Protein AF-D8U7Z7-F1 (afdb_monomer)

Sequence (171 aa):
VLGLSKDASHEEIKKAYRQRALQLHPDKNPGNEDAKAKFQLLQKVYGILGDEEKRKVYDETGSTDDDDLAGAGFDGLVDYFRAMFAIKTEDIDDFTARYQGSADERSDLLRYYNQFRGRMEVVFDHLMCSDPVLDSHRLRDILEGAIEAGEIQRFKPYTAWAKSVASRPRP

Solvent-accessible surface area (backbone atoms only — not comparable to full-atom values): 10030 Å² total; per-residue (Å²): 138,74,87,70,61,94,84,54,51,68,68,55,49,55,49,41,47,52,49,51,48,64,74,27,28,57,89,82,40,74,89,41,66,67,40,47,53,52,37,54,52,50,51,56,52,42,68,35,59,71,31,74,70,48,29,51,49,28,75,74,67,71,57,81,90,56,71,78,68,68,73,42,52,74,67,50,52,49,48,48,48,47,70,76,61,60,70,44,75,65,52,53,50,52,49,40,61,60,39,58,94,26,74,65,45,53,50,50,49,54,50,39,35,60,75,50,54,26,40,56,75,64,32,49,78,70,43,71,89,57,43,83,80,72,39,44,63,62,56,45,54,52,50,52,52,35,38,75,72,63,78,45,83,88,33,74,57,29,56,57,50,55,52,59,51,69,74,47,81,84,123

InterPro domains:
  IPR001623 DnaJ domain [PF00226] (1-59)
  IPR001623 DnaJ domain [PR00625] (17-32)
  IPR001623 DnaJ domain [PR00625] (34-54)
  IPR001623 DnaJ domain [PR00625] (54-7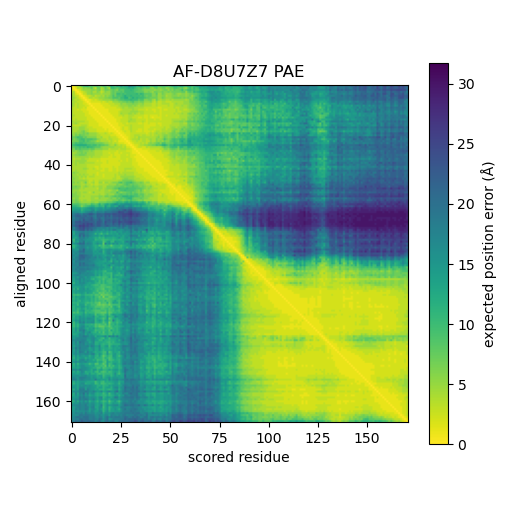3)
  IPR001623 DnaJ domain [PS50076] (1-62)
  IPR001623 DnaJ domain [SM00271] (1-54)
  IPR001623 DnaJ domain [cd06257] (1-51)
  IPR036869 Chaperone J-domain superfamily [G3DSA:1.10.287.110] (1-71)
  IPR036869 Chaperone J-domain superfamily [SSF46565] (1-86)
  IPR042977 Chaperone protein AtJ6-like [PTHR44916] (1-170)
  IPR056453 DNAJC9, HTH domain [PF23302] (99-166)

Secondary structure (DSSP, 8-state):
-----TT--HHHHHHHHHHHHHHT-TTTSTT-HHHHHHHHHHHHHHHHHTSHHHHHHHHHH-----GGGTSS-HHHHHHHHHHHH---HHHHHHHHHHHTTSHHHHHHHHHHHHHTTT-HHHHHHHSTT--TTTTHHHHHHHHHHHHHTTSSPPPHHHHHHHHHHHTSPP-

Mean predicted aligned error: 11.85 Å

Radius of gyration: 18.29 Å; Cα contacts (8 Å, |Δi|>4): 128; chains: 1; bounding box: 46×33×45 Å

Foldseek 3Di:
DLPDDLPDDLVSLVVSLVQLCVVLPCVVVPPDVVSLVSNLVSLLVCVQSNDPVSSVCCSVPVDSPDCVSVPQPSVNSVVCCCVVPVDDVVNVVVVLVDLVPDPNLLVLLQVLCVVVQQQVVVSQVRRGSDDCQQCLVVSLVSVVVCVVVVVDPDGPNNVVSSVVSVPDDHD

Nearest PDB structures (foldseek):
  2dn9-assembly1_A  TM=9.145E-01  e=7.939E-03  Homo sapiens
  3apq-assembly1_A  TM=7.880E-01  e=4.234E-03  Mus musculus
  3apq-assembly2_B  TM=7.904E-01  e=5.659E-03  Mus musculus
  5nro-assembly1_B  TM=8.979E-01  e=8.745E-03  Escherichia coli
  2ctw-assembly1_A  TM=7.014E-01  e=5.138E-03  Mus musculus

pLDDT: mean 77.04, std 14.55, range [41.97, 96.69]

Structure (mmCIF, N/CA/C/O backbone):
data_AF-D8U7Z7-F1
#
_entry.id   AF-D8U7Z7-F1
#
loop_
_atom_site.group_PDB
_atom_site.id
_atom_site.type_symbol
_atom_site.label_atom_id
_atom_site.label_alt_id
_atom_site.label_comp_id
_atom_site.label_asym_id
_atom_site.label_entity_id
_atom_site.label_seq_id
_atom_site.pdbx_PDB_ins_code
_atom_site.Cartn_x
_atom_site.Cartn_y
_atom_site.Cartn_z
_atom_site.occupancy
_atom_site.B_iso_or_equiv
_atom_site.auth_seq_id
_atom_site.auth_comp_id
_atom_site.auth_asym_id
_atom_site.auth_atom_id
_atom_site.pdbx_PDB_model_num
ATOM 1 N N . VAL A 1 1 ? 15.481 0.615 -2.186 1.00 60.66 1 VAL A N 1
ATOM 2 C CA . VAL A 1 1 ? 14.699 1.229 -3.289 1.00 60.66 1 VAL A CA 1
ATOM 3 C C . VAL A 1 1 ? 13.280 0.667 -3.370 1.00 60.66 1 VAL A C 1
ATOM 5 O O . VAL A 1 1 ? 12.356 1.457 -3.274 1.00 60.66 1 VAL A O 1
ATOM 8 N N . LEU A 1 2 ? 13.077 -0.656 -3.451 1.00 66.44 2 LEU A N 1
ATOM 9 C CA . LEU A 1 2 ? 11.727 -1.256 -3.514 1.00 66.44 2 LEU A CA 1
ATOM 10 C C . LEU A 1 2 ? 11.073 -1.574 -2.152 1.00 66.44 2 LEU A C 1
ATOM 12 O O . LEU A 1 2 ? 9.885 -1.859 -2.104 1.00 66.44 2 LEU A O 1
ATOM 16 N N . GLY A 1 3 ? 11.819 -1.519 -1.040 1.00 66.00 3 GLY A N 1
ATOM 17 C CA . GLY A 1 3 ? 11.280 -1.808 0.302 1.00 66.00 3 GLY A CA 1
ATOM 18 C C . GLY A 1 3 ? 10.940 -3.285 0.549 1.00 66.00 3 GLY A C 1
ATOM 19 O O . GLY A 1 3 ? 10.191 -3.594 1.471 1.00 66.00 3 GLY A O 1
ATOM 20 N N . LEU A 1 4 ? 11.476 -4.185 -0.278 1.00 74.38 4 LEU A N 1
ATOM 21 C CA . LEU A 1 4 ? 11.247 -5.626 -0.221 1.00 74.38 4 LEU A CA 1
ATOM 22 C C . LEU A 1 4 ? 12.373 -6.364 0.515 1.00 74.38 4 LEU A C 1
ATOM 24 O O . LEU A 1 4 ? 13.494 -5.860 0.610 1.00 74.38 4 LEU A O 1
ATOM 28 N N . SER A 1 5 ? 12.067 -7.567 1.014 1.00 73.38 5 SER A N 1
ATOM 29 C CA . SER A 1 5 ? 13.089 -8.501 1.506 1.00 73.38 5 SER A CA 1
ATOM 30 C C . SER A 1 5 ? 13.963 -8.989 0.347 1.00 73.38 5 SER A C 1
ATOM 32 O O . SER A 1 5 ? 13.489 -9.076 -0.784 1.00 73.38 5 SER A O 1
ATOM 34 N N . LYS A 1 6 ? 15.209 -9.378 0.635 1.00 69.81 6 LYS A N 1
ATOM 35 C CA . LYS A 1 6 ? 16.098 -10.046 -0.335 1.00 69.81 6 LYS A CA 1
ATOM 36 C C . LYS A 1 6 ? 15.474 -11.327 -0.911 1.00 69.81 6 LYS A C 1
ATOM 38 O O . LYS A 1 6 ? 15.675 -11.648 -2.074 1.00 69.81 6 LYS A O 1
ATOM 43 N N . ASP A 1 7 ? 14.638 -11.992 -0.112 1.00 74.38 7 ASP A N 1
ATOM 44 C CA . ASP A 1 7 ? 13.944 -13.232 -0.470 1.00 74.38 7 ASP A CA 1
ATOM 45 C C . ASP A 1 7 ? 12.591 -12.976 -1.164 1.00 74.38 7 ASP A C 1
ATOM 47 O O . ASP A 1 7 ? 11.796 -13.899 -1.325 1.00 74.38 7 ASP A O 1
ATOM 51 N N . ALA A 1 8 ? 12.278 -11.725 -1.534 1.00 75.19 8 ALA A N 1
ATOM 52 C CA . ALA A 1 8 ? 10.999 -11.394 -2.159 1.00 75.19 8 ALA A CA 1
ATOM 53 C C . ALA A 1 8 ? 10.819 -12.143 -3.481 1.00 75.19 8 ALA A C 1
ATOM 55 O O . ALA A 1 8 ? 11.741 -12.237 -4.295 1.00 75.19 8 ALA A O 1
ATOM 56 N N . SER A 1 9 ? 9.620 -12.660 -3.715 1.00 78.12 9 SER A N 1
ATOM 57 C CA . SER A 1 9 ? 9.301 -13.354 -4.962 1.00 78.12 9 SER A CA 1
ATOM 58 C C . SER A 1 9 ? 9.339 -12.403 -6.165 1.00 78.12 9 SER A C 1
ATOM 60 O O . SER A 1 9 ? 9.223 -11.183 -6.031 1.00 78.12 9 SER A O 1
ATOM 62 N N . HIS A 1 10 ? 9.488 -12.958 -7.368 1.00 74.31 10 HIS A N 1
ATOM 63 C CA . HIS A 1 10 ? 9.454 -12.171 -8.602 1.00 74.31 10 HIS A CA 1
ATOM 64 C C . HIS A 1 10 ? 8.134 -11.390 -8.753 1.00 74.31 10 HIS A C 1
ATOM 66 O O . HIS A 1 10 ? 8.134 -10.216 -9.121 1.00 74.31 10 HIS A O 1
ATOM 72 N N . GLU A 1 11 ? 7.014 -12.005 -8.366 1.00 71.88 11 GLU A N 1
ATOM 73 C CA . GLU A 1 11 ? 5.701 -11.353 -8.340 1.00 71.88 11 GLU A CA 1
ATOM 74 C C . GLU A 1 11 ? 5.649 -10.186 -7.341 1.00 71.88 11 GLU A C 1
ATOM 76 O O . GLU A 1 11 ? 5.119 -9.124 -7.665 1.00 71.88 11 GLU A O 1
ATOM 81 N N . GLU A 1 12 ? 6.265 -10.313 -6.160 1.00 73.75 12 GLU A N 1
ATOM 82 C CA . GLU A 1 12 ? 6.370 -9.203 -5.205 1.00 73.75 12 GLU A CA 1
ATOM 83 C C . GLU A 1 12 ? 7.228 -8.050 -5.735 1.00 73.75 12 GLU A C 1
ATOM 85 O O . GLU A 1 12 ? 6.868 -6.889 -5.537 1.00 73.75 12 GLU A O 1
ATOM 90 N N . ILE A 1 13 ? 8.326 -8.342 -6.440 1.00 78.25 13 ILE A N 1
ATOM 91 C CA . ILE A 1 13 ? 9.185 -7.328 -7.076 1.00 78.25 13 ILE A CA 1
ATOM 92 C C . ILE A 1 13 ? 8.425 -6.595 -8.171 1.00 78.25 13 ILE A C 1
ATOM 94 O O . ILE A 1 13 ? 8.432 -5.365 -8.210 1.00 78.25 13 ILE A O 1
ATOM 98 N N . LYS A 1 14 ? 7.716 -7.333 -9.022 1.00 76.56 14 LYS A N 1
ATOM 99 C CA . LYS A 1 14 ? 6.878 -6.776 -10.082 1.00 76.56 14 LYS A CA 1
ATOM 100 C C . LYS A 1 14 ? 5.743 -5.929 -9.519 1.00 76.56 14 LYS A C 1
ATOM 102 O O . LYS A 1 14 ? 5.489 -4.833 -10.021 1.00 76.56 14 LYS A O 1
ATOM 107 N N . LYS A 1 15 ? 5.104 -6.385 -8.441 1.00 75.12 15 LYS A N 1
ATOM 108 C CA . LYS A 1 15 ? 4.070 -5.634 -7.723 1.00 75.12 15 LYS A CA 1
ATOM 109 C C . LYS A 1 15 ? 4.640 -4.351 -7.117 1.00 75.12 15 LYS A C 1
ATOM 111 O O . LYS A 1 15 ? 4.122 -3.278 -7.408 1.00 75.12 15 LYS A O 1
ATOM 116 N N . ALA A 1 16 ? 5.738 -4.424 -6.365 1.00 77.94 16 ALA A N 1
ATOM 117 C CA . ALA A 1 16 ? 6.380 -3.254 -5.759 1.00 77.94 16 ALA A CA 1
ATOM 118 C C . ALA A 1 16 ? 6.935 -2.271 -6.801 1.00 77.94 16 ALA A C 1
ATOM 120 O O . ALA A 1 16 ? 6.879 -1.057 -6.610 1.00 77.94 16 ALA A O 1
ATOM 121 N N . TYR A 1 17 ? 7.441 -2.768 -7.929 1.00 79.50 17 TYR A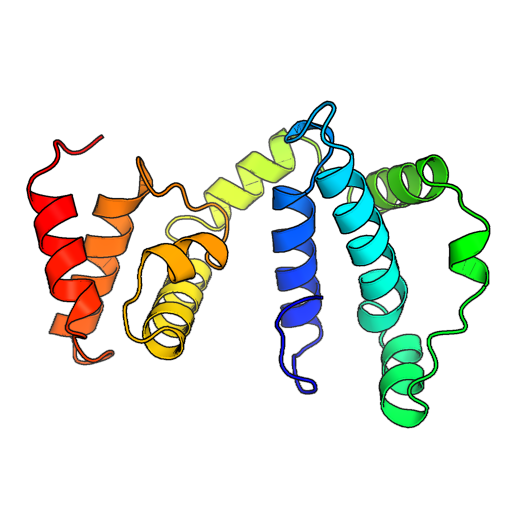 N 1
ATOM 122 C CA . TYR A 1 17 ? 7.850 -1.919 -9.039 1.00 79.50 17 TYR A CA 1
ATOM 123 C C . TYR A 1 17 ? 6.659 -1.160 -9.619 1.00 79.50 17 TYR A C 1
ATOM 125 O O . TYR A 1 17 ? 6.713 0.063 -9.715 1.00 79.50 17 TYR A O 1
ATOM 133 N N . ARG A 1 18 ? 5.554 -1.856 -9.920 1.00 74.25 18 ARG A N 1
ATOM 134 C CA . ARG A 1 18 ? 4.314 -1.226 -10.403 1.00 74.25 18 ARG A CA 1
ATOM 135 C C . ARG A 1 18 ? 3.790 -0.183 -9.416 1.00 74.25 18 ARG A C 1
ATOM 137 O O . ARG A 1 18 ? 3.461 0.921 -9.833 1.00 74.25 18 ARG A O 1
ATOM 144 N N . GLN A 1 19 ? 3.793 -0.490 -8.115 1.00 73.06 19 GLN A N 1
ATOM 145 C CA . GLN A 1 19 ? 3.428 0.452 -7.047 1.00 73.06 19 GLN A CA 1
ATOM 146 C C . GLN A 1 19 ? 4.194 1.765 -7.155 1.00 73.06 19 GLN A C 1
ATOM 148 O O . GLN A 1 19 ? 3.610 2.846 -7.229 1.00 73.06 19 GLN A O 1
ATOM 153 N N . ARG A 1 20 ? 5.523 1.665 -7.174 1.00 77.44 20 ARG A N 1
ATOM 154 C CA . ARG A 1 20 ? 6.397 2.834 -7.170 1.00 77.44 20 ARG A CA 1
ATOM 155 C C . ARG A 1 20 ? 6.374 3.557 -8.512 1.00 77.44 20 ARG A C 1
ATOM 157 O O . ARG A 1 20 ? 6.455 4.780 -8.524 1.00 77.44 20 ARG A O 1
ATOM 164 N N . ALA A 1 21 ? 6.208 2.835 -9.618 1.00 76.50 21 ALA A N 1
ATOM 165 C CA . ALA A 1 21 ? 6.132 3.412 -10.955 1.00 76.50 21 ALA A CA 1
ATOM 166 C C . ALA A 1 21 ? 4.882 4.284 -11.104 1.00 76.50 21 ALA A C 1
ATOM 168 O O . ALA A 1 21 ? 4.976 5.389 -11.624 1.00 76.50 21 ALA A O 1
ATOM 169 N N . LEU A 1 22 ? 3.739 3.831 -10.577 1.00 71.62 22 LEU A N 1
ATOM 170 C CA . LEU A 1 22 ? 2.496 4.605 -10.560 1.00 71.62 22 LEU A CA 1
ATOM 171 C C . LEU A 1 22 ? 2.594 5.854 -9.675 1.00 71.62 22 LEU A C 1
ATOM 173 O O . LEU A 1 22 ? 2.118 6.918 -10.064 1.00 71.62 22 LEU A O 1
ATOM 177 N N . GLN A 1 23 ? 3.224 5.740 -8.501 1.00 72.56 23 GLN A N 1
ATOM 178 C CA . GLN A 1 23 ? 3.425 6.873 -7.589 1.00 72.56 23 GLN A CA 1
ATOM 179 C C . GLN A 1 23 ? 4.364 7.937 -8.173 1.00 72.56 23 GLN A C 1
ATOM 181 O O . GLN A 1 23 ? 4.146 9.127 -7.970 1.00 72.56 23 GLN A O 1
ATOM 186 N N . LEU A 1 24 ? 5.405 7.513 -8.896 1.00 75.56 24 LEU A N 1
ATOM 187 C CA . LEU A 1 24 ? 6.459 8.382 -9.429 1.00 75.56 24 LEU A CA 1
ATOM 188 C C . LEU A 1 24 ? 6.246 8.765 -10.903 1.00 75.56 24 LEU A C 1
ATOM 190 O O . LEU A 1 24 ? 7.116 9.403 -11.494 1.00 75.56 24 LEU A O 1
ATOM 194 N N . HIS A 1 25 ? 5.115 8.383 -11.505 1.00 75.38 25 HIS A N 1
ATOM 195 C CA . HIS A 1 25 ? 4.872 8.580 -12.932 1.00 75.38 25 HIS A CA 1
ATOM 196 C C . HIS A 1 25 ? 4.903 10.076 -13.303 1.00 75.38 25 HIS A C 1
ATOM 198 O O . HIS A 1 25 ? 4.286 10.879 -12.589 1.00 75.38 25 HIS A O 1
ATOM 204 N N . PRO A 1 26 ? 5.555 10.468 -14.418 1.00 69.69 26 PRO A N 1
ATOM 205 C CA . PRO A 1 26 ? 5.643 11.866 -14.845 1.00 69.69 26 PRO A CA 1
ATOM 206 C C . PRO A 1 26 ? 4.271 12.507 -15.091 1.00 69.69 26 PRO A C 1
ATOM 208 O O . PRO A 1 26 ? 4.087 13.666 -14.736 1.00 69.69 26 PRO A O 1
ATOM 211 N N . ASP A 1 27 ? 3.285 11.757 -15.595 1.00 69.88 27 ASP A N 1
ATOM 212 C CA . ASP A 1 27 ? 1.926 12.291 -15.812 1.00 69.88 27 ASP A CA 1
ATOM 213 C C . ASP A 1 27 ? 1.208 12.648 -14.501 1.00 69.88 27 ASP A C 1
ATOM 215 O O . ASP A 1 27 ? 0.425 13.593 -14.469 1.00 69.88 27 ASP A O 1
ATOM 219 N N . LYS A 1 28 ? 1.478 11.921 -13.404 1.00 65.94 28 LYS A N 1
ATOM 220 C CA . LYS A 1 28 ? 0.932 12.247 -12.074 1.00 65.94 28 LYS A CA 1
ATOM 221 C C . LYS A 1 28 ? 1.769 13.294 -11.336 1.00 65.94 28 LYS A C 1
ATOM 223 O O . LYS A 1 28 ? 1.269 13.923 -10.409 1.00 65.94 28 LYS A O 1
ATOM 228 N N . ASN A 1 29 ? 3.021 13.493 -11.750 1.00 70.31 29 ASN A N 1
ATOM 229 C CA . ASN A 1 29 ? 3.976 14.402 -11.119 1.00 70.31 29 ASN A CA 1
ATOM 230 C C . ASN A 1 29 ? 4.614 15.367 -12.139 1.00 70.31 29 ASN A C 1
ATOM 232 O O . ASN A 1 29 ? 5.847 15.414 -12.252 1.00 70.31 29 ASN A O 1
ATOM 236 N N . PRO A 1 30 ? 3.815 16.139 -12.898 1.00 73.31 30 PRO A N 1
ATOM 237 C CA . PRO A 1 30 ? 4.356 17.025 -13.918 1.00 73.31 30 PRO A CA 1
ATOM 238 C C . PRO A 1 30 ? 5.268 18.081 -13.278 1.00 73.31 30 PRO A C 1
ATOM 240 O O . PRO A 1 30 ? 4.877 18.776 -12.342 1.00 73.31 30 PRO A O 1
ATOM 243 N N . GLY A 1 31 ? 6.503 18.195 -13.776 1.00 73.56 31 GLY A N 1
ATOM 244 C CA . GLY A 1 31 ? 7.488 19.177 -13.303 1.00 73.56 31 GLY A CA 1
ATOM 245 C C . GLY A 1 31 ? 8.191 18.838 -11.981 1.00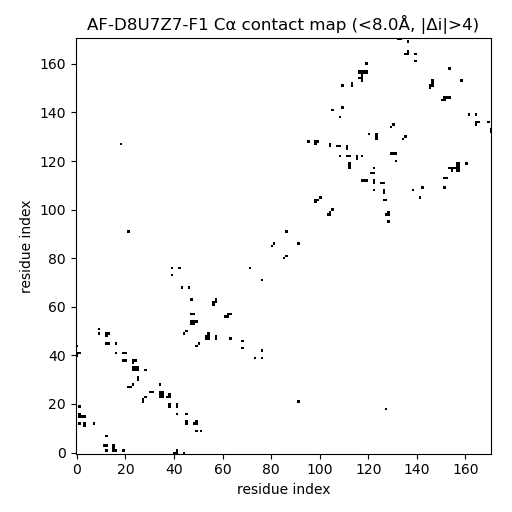 73.56 31 GLY A C 1
ATOM 246 O O . GLY A 1 31 ? 8.935 19.671 -11.468 1.00 73.56 31 GLY A O 1
ATOM 247 N N . ASN A 1 32 ? 7.992 17.640 -11.420 1.00 77.56 32 ASN A N 1
ATOM 248 C CA . ASN A 1 32 ? 8.690 17.208 -10.208 1.00 77.56 32 ASN A CA 1
ATOM 249 C C . ASN A 1 32 ? 9.997 16.466 -10.549 1.00 77.56 32 ASN A C 1
ATOM 251 O O . ASN A 1 32 ? 10.003 15.263 -10.823 1.00 77.56 32 ASN A O 1
ATOM 255 N N . GLU A 1 33 ? 11.121 17.182 -10.493 1.00 78.56 33 GLU A N 1
ATOM 256 C CA . GLU A 1 33 ? 12.451 16.628 -10.792 1.00 78.56 33 GLU A CA 1
ATOM 257 C C . GLU A 1 33 ? 12.892 15.528 -9.803 1.00 78.56 33 GLU A C 1
ATOM 259 O O . GLU A 1 33 ? 13.615 14.608 -10.186 1.00 78.56 33 GLU A O 1
ATOM 264 N N . ASP A 1 34 ? 12.417 15.555 -8.553 1.00 75.75 34 ASP A N 1
ATOM 265 C CA . ASP A 1 34 ? 12.706 14.507 -7.563 1.00 75.75 34 ASP A CA 1
ATOM 266 C C . ASP A 1 34 ? 11.937 13.211 -7.875 1.00 75.75 34 ASP A C 1
ATOM 268 O O . ASP A 1 34 ? 12.507 12.117 -7.829 1.00 75.75 34 ASP A O 1
ATOM 272 N N . ALA A 1 35 ? 10.667 13.319 -8.285 1.00 72.06 35 ALA A N 1
ATOM 273 C CA . ALA A 1 35 ? 9.889 12.170 -8.753 1.00 72.06 35 ALA A CA 1
ATOM 274 C C . ALA A 1 35 ? 10.522 11.544 -10.003 1.00 72.06 35 ALA A C 1
ATOM 276 O O . ALA A 1 35 ? 10.654 10.324 -10.083 1.00 72.06 35 ALA A O 1
ATOM 277 N N . LYS A 1 36 ? 11.004 12.379 -10.929 1.00 73.62 36 LYS A N 1
ATOM 278 C CA . LYS A 1 36 ? 11.731 11.957 -12.131 1.00 73.62 36 LYS A CA 1
ATOM 279 C C . LYS A 1 36 ? 13.024 11.205 -11.801 1.00 73.62 36 LYS A C 1
ATOM 281 O O . LYS A 1 36 ? 13.243 10.117 -12.332 1.00 73.62 36 LYS A O 1
ATOM 286 N N . ALA A 1 37 ? 13.853 11.732 -10.898 1.00 75.81 37 ALA A N 1
ATOM 287 C CA . ALA A 1 37 ? 15.083 11.067 -10.463 1.00 75.81 37 ALA A CA 1
ATOM 288 C C . ALA A 1 37 ? 14.796 9.723 -9.767 1.00 75.81 37 ALA A C 1
ATOM 290 O O . ALA A 1 37 ? 15.460 8.716 -10.025 1.00 75.81 37 ALA A O 1
ATOM 291 N N . LYS A 1 38 ? 13.759 9.672 -8.924 1.00 77.62 38 LYS A N 1
ATOM 292 C CA . LYS A 1 38 ? 13.314 8.432 -8.273 1.00 77.62 38 LYS A CA 1
ATOM 293 C C . LYS A 1 38 ? 12.736 7.428 -9.270 1.00 77.62 38 LYS A C 1
ATOM 295 O O . LYS A 1 38 ? 12.979 6.235 -9.112 1.00 77.62 38 LYS A O 1
ATOM 300 N N . PHE A 1 39 ? 12.016 7.884 -10.295 1.00 77.00 39 PHE A N 1
ATOM 301 C CA . PHE A 1 39 ? 11.488 7.031 -11.361 1.00 77.00 39 PHE A CA 1
ATOM 302 C C . PHE A 1 39 ? 12.623 6.410 -12.183 1.00 77.00 39 PHE A C 1
ATOM 304 O O . PHE A 1 39 ? 12.632 5.201 -12.397 1.00 77.00 39 PHE A O 1
ATOM 311 N N . GLN A 1 40 ? 13.645 7.193 -12.537 1.00 74.69 40 GLN A N 1
ATOM 312 C CA . GLN A 1 40 ? 14.857 6.687 -13.195 1.00 74.69 40 GLN A CA 1
ATOM 313 C C . GLN A 1 40 ? 15.565 5.619 -12.357 1.00 74.69 40 GLN A C 1
ATOM 315 O O . GLN A 1 40 ? 15.928 4.556 -12.861 1.00 74.69 40 GLN A O 1
ATOM 320 N N . LEU A 1 41 ? 15.746 5.880 -11.059 1.00 76.56 41 LEU A N 1
ATOM 321 C CA . LEU A 1 41 ? 16.356 4.917 -10.144 1.00 76.56 41 LEU A CA 1
ATOM 322 C C . LEU A 1 41 ? 15.519 3.635 -10.041 1.00 76.56 41 LEU A C 1
ATOM 324 O O . LEU A 1 41 ? 16.061 2.532 -10.048 1.00 76.56 41 LEU A O 1
ATOM 328 N N . LEU A 1 42 ? 14.196 3.775 -9.970 1.00 79.50 42 LEU A N 1
ATOM 329 C CA . LEU A 1 42 ? 13.262 2.659 -9.930 1.00 79.50 42 LEU A CA 1
ATOM 330 C C . LEU A 1 42 ? 13.357 1.793 -11.196 1.00 79.50 42 LEU A C 1
ATOM 332 O O . LEU A 1 42 ? 13.367 0.567 -11.092 1.00 79.50 42 LEU A O 1
ATOM 336 N N . GLN A 1 43 ? 13.459 2.414 -12.373 1.00 74.19 43 GLN A N 1
ATOM 337 C CA . GLN A 1 43 ? 13.632 1.711 -13.645 1.00 74.19 43 GLN A CA 1
ATOM 338 C C . GLN A 1 43 ? 14.942 0.921 -13.680 1.00 74.19 43 GLN A C 1
ATOM 340 O O . GLN A 1 43 ? 14.922 -0.253 -14.042 1.00 74.19 43 GLN A O 1
ATOM 345 N N . LYS A 1 44 ? 16.053 1.512 -13.221 1.00 74.56 44 LYS A N 1
ATOM 346 C CA . LYS A 1 44 ? 17.340 0.804 -13.113 1.00 74.56 44 LYS A CA 1
ATOM 347 C C . LYS A 1 44 ? 17.263 -0.411 -12.199 1.00 74.56 44 LYS A C 1
ATOM 349 O O . LYS A 1 44 ? 17.716 -1.490 -12.560 1.00 74.56 44 LYS A O 1
ATOM 354 N N . VAL A 1 45 ? 16.632 -0.255 -11.038 1.00 78.88 45 VAL A N 1
ATOM 355 C CA . VAL A 1 45 ? 16.473 -1.353 -10.078 1.00 78.88 45 VAL A CA 1
ATOM 356 C C . VAL A 1 45 ? 15.624 -2.487 -10.650 1.00 78.88 45 VAL A C 1
ATOM 358 O O . VAL A 1 45 ? 15.959 -3.648 -10.444 1.00 78.88 45 VAL A O 1
ATOM 361 N N . TYR A 1 46 ? 14.559 -2.184 -11.391 1.00 76.44 46 TYR A N 1
ATOM 362 C CA . TYR A 1 46 ? 13.747 -3.224 -12.026 1.00 76.44 46 TYR A CA 1
ATOM 363 C C . TYR A 1 46 ? 14.413 -3.856 -13.248 1.00 76.44 46 TYR A C 1
ATOM 365 O O . TYR A 1 46 ? 14.209 -5.038 -13.484 1.00 76.44 46 TYR A O 1
ATOM 373 N N . GLY A 1 47 ? 15.255 -3.124 -13.981 1.00 72.62 47 GLY A N 1
ATOM 374 C CA . GLY A 1 47 ? 16.070 -3.704 -15.054 1.00 72.62 47 GLY A CA 1
ATOM 375 C C . GLY A 1 47 ? 17.000 -4.821 -14.567 1.00 72.62 47 GLY A C 1
ATOM 376 O O . GLY A 1 47 ? 17.291 -5.737 -15.326 1.00 72.62 47 GLY A O 1
ATOM 377 N N . ILE A 1 48 ? 17.411 -4.771 -13.296 1.00 74.75 48 ILE A N 1
ATOM 378 C CA . ILE A 1 48 ? 18.254 -5.791 -12.658 1.00 74.75 48 ILE A CA 1
ATOM 379 C C . ILE A 1 48 ? 17.397 -6.845 -11.942 1.00 74.75 48 ILE A C 1
ATOM 381 O O . ILE A 1 48 ? 17.584 -8.037 -12.139 1.00 74.75 48 ILE A O 1
ATOM 385 N N . LEU A 1 49 ? 16.445 -6.423 -11.104 1.00 76.81 49 LEU A N 1
ATOM 386 C CA . LEU A 1 49 ? 15.674 -7.333 -10.242 1.00 76.81 49 LEU A CA 1
ATOM 387 C C . LEU A 1 49 ? 14.464 -7.982 -10.930 1.00 76.81 49 LEU A C 1
ATOM 389 O O . LEU A 1 49 ? 13.918 -8.962 -10.423 1.00 76.81 49 LEU A O 1
ATOM 393 N N . GLY A 1 50 ? 14.001 -7.395 -12.032 1.00 70.06 50 GLY A N 1
ATOM 394 C CA . GLY A 1 50 ? 12.866 -7.859 -12.826 1.00 70.06 50 GLY A CA 1
ATOM 395 C C . GLY A 1 50 ? 13.241 -8.883 -13.896 1.00 70.06 50 GLY A C 1
ATOM 396 O O . GLY A 1 50 ? 12.346 -9.372 -14.575 1.00 70.06 50 GLY A O 1
ATOM 397 N N . ASP A 1 51 ? 14.521 -9.220 -14.040 1.00 73.62 51 ASP A N 1
ATOM 398 C CA . ASP A 1 51 ? 15.014 -10.322 -14.866 1.00 73.62 51 ASP A CA 1
ATOM 399 C C . ASP A 1 51 ? 15.630 -11.374 -13.934 1.00 73.62 51 ASP A C 1
ATOM 401 O O . ASP A 1 51 ? 16.414 -11.045 -13.044 1.00 73.62 51 ASP A O 1
ATOM 405 N N . GLU A 1 52 ? 15.217 -12.634 -14.070 1.00 71.38 52 GLU A N 1
ATOM 406 C CA . GLU A 1 52 ? 15.628 -13.705 -13.157 1.00 71.38 52 GLU A CA 1
ATOM 407 C C . GLU A 1 52 ? 17.122 -14.039 -13.283 1.00 71.38 52 GLU A C 1
ATOM 409 O O . GLU A 1 52 ? 17.776 -14.296 -12.269 1.00 71.38 52 GLU A O 1
ATOM 414 N N . GLU A 1 53 ? 17.689 -13.961 -14.491 1.00 68.88 53 GLU A N 1
ATOM 415 C CA . GLU A 1 53 ? 19.120 -14.178 -14.706 1.00 68.88 53 GLU A CA 1
ATOM 416 C C . GLU A 1 53 ? 19.932 -13.015 -14.133 1.00 68.88 53 GLU A C 1
ATOM 418 O O . GLU A 1 53 ? 20.892 -13.236 -13.389 1.00 68.88 53 GLU A O 1
ATOM 423 N N . LYS A 1 54 ? 19.510 -11.769 -14.387 1.00 71.06 54 LYS A N 1
ATOM 424 C CA . LYS A 1 54 ? 20.202 -10.579 -13.857 1.00 71.06 54 LYS A CA 1
ATOM 425 C C . LYS A 1 54 ? 20.086 -10.464 -12.342 1.00 71.06 54 LYS A C 1
ATOM 427 O O . LYS A 1 54 ? 21.055 -10.102 -11.675 1.00 71.06 54 LYS A O 1
ATOM 432 N N . ARG A 1 55 ? 18.935 -10.831 -11.775 1.00 76.12 55 ARG A N 1
ATOM 433 C CA . ARG A 1 55 ? 18.742 -10.883 -10.326 1.00 76.12 55 ARG A CA 1
ATOM 434 C C . ARG A 1 55 ? 19.664 -11.910 -9.690 1.00 76.12 55 ARG A C 1
ATOM 436 O O . ARG A 1 55 ? 20.270 -11.607 -8.671 1.00 76.12 55 ARG A O 1
ATOM 443 N N . LYS A 1 56 ? 19.796 -13.096 -10.285 1.00 71.38 56 LYS A N 1
ATOM 444 C CA . LYS A 1 56 ? 20.691 -14.132 -9.766 1.00 71.38 56 LYS A CA 1
ATOM 445 C C . LYS A 1 56 ? 22.143 -13.651 -9.741 1.00 71.38 56 LYS A C 1
ATOM 447 O O . LYS A 1 56 ? 22.822 -13.818 -8.734 1.00 71.38 56 LYS A O 1
ATOM 452 N N . VAL A 1 57 ? 22.587 -12.978 -10.804 1.00 71.12 57 VAL A N 1
ATOM 453 C CA . VAL A 1 57 ? 23.918 -12.353 -10.854 1.00 71.12 57 VAL A CA 1
ATOM 454 C C . VAL A 1 57 ? 24.061 -11.269 -9.782 1.00 71.12 57 VAL A C 1
ATOM 456 O O . VAL A 1 57 ? 25.078 -11.236 -9.088 1.00 71.12 57 VAL A O 1
ATOM 459 N N . TYR A 1 58 ? 23.053 -10.416 -9.591 1.00 70.44 58 TYR A N 1
ATOM 460 C CA . TYR A 1 58 ? 23.048 -9.396 -8.538 1.00 70.44 58 TYR A CA 1
ATOM 461 C C . TYR A 1 58 ? 23.103 -10.005 -7.127 1.00 70.44 58 TYR A C 1
ATOM 463 O O . TYR A 1 58 ? 23.885 -9.549 -6.296 1.00 70.44 58 TYR A O 1
ATOM 471 N N . ASP A 1 59 ? 22.330 -11.058 -6.865 1.00 71.81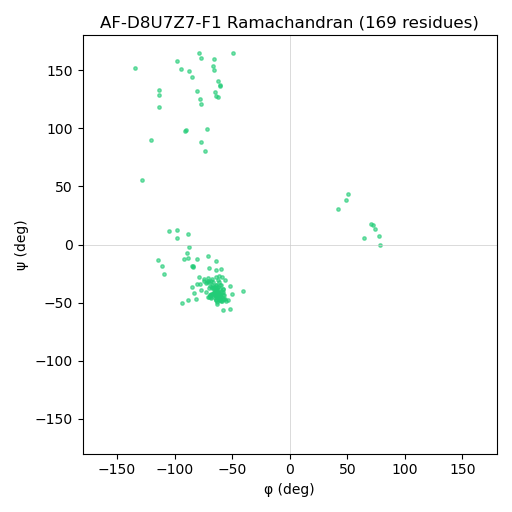 59 ASP A N 1
ATOM 472 C CA . ASP A 1 59 ? 22.276 -11.739 -5.568 1.00 71.81 59 ASP A CA 1
ATOM 473 C C . ASP A 1 59 ? 23.597 -12.477 -5.249 1.00 71.81 59 ASP A C 1
ATOM 475 O O . ASP A 1 59 ? 23.992 -12.558 -4.084 1.00 71.81 59 ASP A O 1
ATOM 479 N N . GLU A 1 60 ? 24.308 -12.978 -6.268 1.00 72.00 60 GLU A N 1
ATOM 480 C CA . GLU A 1 60 ? 25.592 -13.683 -6.122 1.00 72.00 60 GLU A CA 1
ATOM 481 C C . GLU A 1 60 ? 26.807 -12.742 -6.051 1.00 72.00 60 GLU A C 1
ATOM 483 O O . GLU A 1 60 ? 27.761 -13.015 -5.321 1.00 72.00 60 GLU A O 1
ATOM 488 N N . THR A 1 61 ? 26.798 -11.639 -6.804 1.00 66.81 61 THR A N 1
ATOM 489 C CA . THR A 1 61 ? 27.983 -10.777 -6.987 1.00 66.81 61 THR A CA 1
ATOM 490 C C . THR A 1 61 ? 27.859 -9.409 -6.324 1.00 66.81 61 THR A C 1
ATOM 492 O O . THR A 1 61 ? 28.866 -8.730 -6.124 1.00 66.81 61 THR A O 1
ATOM 495 N N . GLY A 1 62 ? 26.638 -8.972 -6.005 1.00 62.38 62 GLY A N 1
ATOM 496 C CA . GLY A 1 62 ? 26.342 -7.597 -5.603 1.00 62.38 62 GLY A CA 1
ATOM 497 C C . GLY A 1 62 ? 26.594 -6.556 -6.701 1.00 62.38 62 GLY A C 1
ATOM 498 O O . GLY A 1 62 ? 26.496 -5.360 -6.423 1.00 62.38 62 GLY A O 1
ATOM 499 N N . SER A 1 63 ? 26.940 -6.981 -7.923 1.00 57.97 63 SER A N 1
ATOM 500 C CA . SER A 1 63 ? 27.310 -6.081 -9.011 1.00 57.97 63 SER A CA 1
ATOM 501 C C . SER A 1 63 ? 26.076 -5.499 -9.694 1.00 57.97 63 SER A C 1
ATOM 503 O O . SER A 1 63 ? 25.144 -6.219 -10.048 1.00 57.97 63 SER A O 1
ATOM 505 N N . THR A 1 64 ? 26.080 -4.180 -9.882 1.00 57.44 64 THR A N 1
ATOM 506 C CA . THR A 1 64 ? 25.072 -3.436 -10.655 1.00 57.44 64 THR A CA 1
ATOM 507 C C . THR A 1 64 ? 25.601 -2.994 -12.018 1.00 57.44 64 THR A C 1
ATOM 509 O O . THR A 1 64 ? 24.979 -2.134 -12.641 1.00 57.44 64 THR 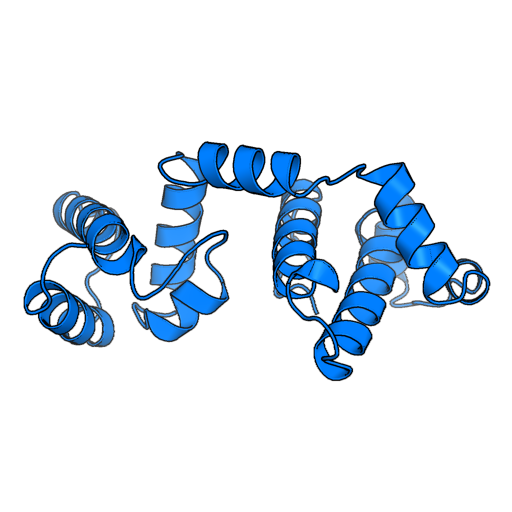A O 1
ATOM 512 N N . ASP A 1 65 ? 26.763 -3.506 -12.440 1.00 49.34 65 ASP A N 1
ATOM 513 C CA . ASP A 1 65 ? 27.404 -3.136 -13.704 1.00 49.34 65 ASP A CA 1
ATOM 514 C C . ASP A 1 65 ? 26.645 -3.753 -14.877 1.00 49.34 65 ASP A C 1
ATOM 516 O O . ASP A 1 65 ? 27.010 -4.792 -15.422 1.00 49.34 65 ASP A O 1
ATOM 520 N N . ASP A 1 66 ? 25.555 -3.093 -15.243 1.00 51.25 66 ASP A N 1
ATOM 521 C CA . ASP A 1 66 ? 24.884 -3.285 -16.514 1.00 51.25 66 ASP A CA 1
ATOM 522 C C . ASP A 1 66 ? 24.875 -1.937 -17.246 1.00 51.25 66 ASP A C 1
ATOM 524 O O . ASP A 1 66 ? 24.000 -1.082 -17.063 1.00 51.25 66 ASP A O 1
ATOM 528 N N . ASP A 1 67 ? 25.941 -1.728 -18.020 1.00 48.50 67 ASP A N 1
ATOM 529 C CA . ASP A 1 67 ? 26.179 -0.555 -18.868 1.00 48.50 67 ASP A CA 1
ATOM 530 C C . ASP A 1 67 ? 25.123 -0.457 -19.997 1.00 48.50 67 ASP A C 1
ATOM 532 O O . ASP A 1 67 ? 24.916 0.610 -20.579 1.00 48.50 67 ASP A O 1
ATOM 536 N N . ASP A 1 68 ? 24.348 -1.525 -20.247 1.00 46.09 68 ASP A N 1
ATOM 537 C CA . ASP A 1 68 ? 23.279 -1.536 -21.256 1.00 46.09 68 ASP A CA 1
ATOM 538 C C . ASP A 1 68 ? 22.071 -0.664 -20.867 1.00 46.09 68 ASP A C 1
ATOM 540 O O . ASP A 1 68 ? 21.317 -0.215 -21.733 1.00 46.09 68 ASP A O 1
ATOM 544 N N . LEU A 1 69 ? 21.899 -0.335 -19.580 1.00 43.00 69 LEU A N 1
ATOM 545 C CA . LEU A 1 69 ? 20.873 0.616 -19.129 1.00 43.00 69 LEU A CA 1
ATOM 546 C C . LEU A 1 69 ? 21.352 2.077 -19.111 1.00 43.00 69 LEU A C 1
ATOM 548 O O . LEU A 1 69 ? 20.543 2.980 -18.879 1.00 43.00 69 LEU A O 1
ATOM 552 N N . ALA A 1 70 ? 22.644 2.327 -19.339 1.00 42.78 70 ALA A N 1
ATOM 553 C CA . ALA A 1 70 ? 23.207 3.673 -19.436 1.00 42.78 70 ALA A CA 1
ATOM 554 C C . ALA A 1 70 ? 23.081 4.268 -20.853 1.00 42.78 70 ALA A C 1
ATOM 556 O O . ALA A 1 70 ? 23.136 5.490 -21.005 1.00 42.78 70 ALA A O 1
ATOM 557 N N . GLY A 1 71 ? 22.864 3.431 -21.878 1.00 41.97 71 GLY A N 1
ATOM 558 C CA . GLY A 1 71 ? 22.768 3.855 -23.282 1.00 41.97 71 GLY A CA 1
ATOM 559 C C . GLY A 1 71 ? 21.422 4.468 -23.687 1.00 41.97 71 GLY A C 1
ATOM 560 O O . GLY A 1 71 ? 21.368 5.329 -24.566 1.00 41.97 71 GLY A O 1
ATOM 561 N N . ALA A 1 72 ? 20.329 4.082 -23.028 1.00 45.50 72 ALA A N 1
ATOM 562 C CA . ALA A 1 72 ? 19.026 4.703 -23.223 1.00 45.50 72 ALA A CA 1
ATOM 563 C C . ALA A 1 72 ? 18.891 5.868 -22.235 1.00 45.50 72 ALA A C 1
ATOM 565 O O . ALA A 1 72 ? 18.576 5.673 -21.061 1.00 45.50 72 ALA A O 1
ATOM 566 N N . GLY A 1 73 ? 19.140 7.097 -22.700 1.00 50.06 73 GLY A N 1
ATOM 567 C CA . GLY A 1 73 ? 18.791 8.303 -21.943 1.00 50.06 73 GLY A CA 1
ATOM 568 C C . GLY A 1 73 ? 17.338 8.250 -21.444 1.00 50.06 73 GLY A C 1
ATOM 569 O O . GLY A 1 73 ? 16.552 7.433 -21.912 1.00 50.06 73 GLY A O 1
ATOM 570 N N . PHE A 1 74 ? 16.966 9.117 -20.497 1.00 45.25 74 PHE A N 1
ATOM 571 C CA . PHE A 1 74 ? 15.641 9.118 -19.850 1.00 45.25 74 PHE A CA 1
ATOM 572 C C . PHE A 1 74 ? 14.460 8.858 -20.808 1.00 45.25 74 PHE A C 1
ATOM 574 O O . PHE A 1 74 ? 13.582 8.072 -20.466 1.00 45.25 74 PHE A O 1
ATOM 581 N N . ASP A 1 75 ? 14.488 9.428 -22.016 1.00 50.16 75 ASP A N 1
ATOM 582 C CA . ASP A 1 75 ? 13.498 9.179 -23.074 1.00 50.16 75 ASP A CA 1
ATOM 583 C C . ASP A 1 75 ? 13.440 7.719 -23.546 1.00 50.16 75 ASP A C 1
ATOM 585 O O . ASP A 1 75 ? 12.358 7.153 -23.626 1.00 50.16 75 ASP A O 1
ATOM 589 N N . GLY A 1 76 ? 14.576 7.061 -23.781 1.00 55.19 76 GLY A N 1
ATOM 590 C CA . GLY A 1 76 ? 14.606 5.655 -24.196 1.00 55.19 76 GLY A CA 1
ATOM 591 C C . GLY A 1 76 ? 14.116 4.700 -23.105 1.00 55.19 76 GLY A C 1
ATOM 592 O O . GLY A 1 76 ? 13.511 3.673 -23.403 1.00 55.19 76 GLY A O 1
ATOM 593 N N . LEU A 1 77 ? 14.306 5.057 -21.832 1.00 51.88 77 LEU A N 1
ATOM 594 C CA . LEU A 1 77 ? 13.798 4.282 -20.698 1.00 51.88 77 LEU A CA 1
ATOM 595 C C . LEU A 1 77 ? 12.292 4.519 -20.475 1.00 51.88 77 LEU A C 1
ATOM 597 O O . LEU A 1 77 ? 11.563 3.598 -20.098 1.00 51.88 77 LEU A O 1
ATOM 601 N N . VAL A 1 78 ? 11.804 5.735 -20.746 1.00 51.66 78 VAL A N 1
ATOM 602 C CA . VAL A 1 78 ? 10.371 6.076 -20.793 1.00 51.66 78 VAL A CA 1
ATOM 603 C C . VAL A 1 78 ? 9.678 5.366 -21.958 1.00 51.66 78 VAL A C 1
ATOM 605 O O . VAL A 1 78 ? 8.606 4.795 -21.762 1.00 51.66 78 VAL A O 1
ATOM 608 N N . ASP A 1 79 ? 10.294 5.326 -23.137 1.00 54.47 79 ASP A N 1
ATOM 609 C CA . ASP A 1 79 ? 9.759 4.637 -24.312 1.00 54.47 79 ASP A CA 1
ATOM 610 C C . ASP A 1 79 ? 9.793 3.115 -24.150 1.00 54.47 79 ASP A C 1
ATOM 612 O O . ASP A 1 79 ? 8.817 2.453 -24.493 1.00 54.47 79 ASP A O 1
ATOM 616 N N . TYR A 1 80 ? 10.836 2.550 -23.531 1.00 54.25 80 TYR A N 1
ATOM 617 C CA . TYR A 1 80 ? 10.862 1.139 -23.131 1.00 54.25 80 TYR A CA 1
ATOM 618 C C . TYR A 1 80 ? 9.736 0.808 -22.146 1.00 54.25 80 TYR A C 1
ATOM 620 O O . TYR A 1 80 ? 9.047 -0.194 -22.306 1.00 54.25 80 TYR A O 1
ATOM 628 N N . PHE A 1 81 ? 9.487 1.666 -21.153 1.00 52.03 81 PHE A N 1
ATOM 629 C CA . PHE A 1 81 ? 8.386 1.483 -20.205 1.00 52.03 81 PHE A CA 1
ATOM 630 C C . PHE A 1 81 ? 7.010 1.580 -20.887 1.00 52.03 81 PHE A C 1
ATOM 632 O O . PHE A 1 81 ? 6.142 0.740 -20.644 1.00 52.03 81 PHE A O 1
ATOM 639 N N . ARG A 1 82 ? 6.825 2.548 -21.795 1.00 56.16 82 ARG A N 1
ATOM 640 C CA . ARG A 1 82 ? 5.619 2.677 -22.630 1.00 56.16 82 ARG A CA 1
ATOM 641 C C . ARG A 1 82 ? 5.436 1.487 -23.572 1.00 56.16 82 ARG A C 1
ATOM 643 O O . ARG A 1 82 ? 4.310 1.049 -23.758 1.00 56.16 82 ARG A O 1
ATOM 650 N N . ALA A 1 83 ? 6.508 0.932 -24.129 1.00 58.25 83 ALA A N 1
ATOM 651 C CA . ALA A 1 83 ? 6.452 -0.216 -25.031 1.00 58.25 83 ALA A CA 1
ATOM 652 C C . ALA A 1 83 ? 6.241 -1.548 -24.292 1.00 58.25 83 ALA A C 1
ATOM 654 O O . ALA A 1 83 ? 5.494 -2.401 -24.763 1.00 58.25 83 ALA A O 1
ATOM 655 N N . MET A 1 84 ? 6.873 -1.728 -23.129 1.00 50.00 84 MET A N 1
ATOM 656 C CA . MET A 1 84 ? 6.812 -2.965 -22.345 1.00 50.00 84 MET A CA 1
ATOM 657 C C . MET A 1 84 ? 5.533 -3.074 -21.515 1.00 50.00 84 MET A C 1
ATOM 659 O O . MET A 1 84 ? 5.027 -4.177 -21.312 1.00 50.00 84 MET A O 1
ATOM 663 N N . PHE A 1 85 ? 5.010 -1.949 -21.023 1.00 52.44 85 PHE A N 1
ATOM 664 C CA . PHE A 1 85 ? 3.834 -1.954 -20.160 1.00 52.44 85 PHE A CA 1
ATOM 665 C C . PHE A 1 85 ? 2.608 -1.277 -20.764 1.00 52.44 85 PHE A C 1
ATOM 667 O O . PHE A 1 85 ? 1.532 -1.493 -20.220 1.00 52.44 85 PHE A O 1
ATOM 674 N N . ALA A 1 86 ? 2.736 -0.511 -21.857 1.00 57.34 86 ALA A N 1
ATOM 675 C CA . ALA A 1 86 ? 1.629 0.168 -22.544 1.00 57.34 86 ALA A CA 1
ATOM 676 C C . ALA A 1 86 ? 0.604 0.812 -21.594 1.00 57.34 86 ALA A C 1
ATOM 678 O O . ALA A 1 86 ? -0.568 0.876 -21.939 1.00 57.34 86 ALA A O 1
ATOM 679 N N . ILE A 1 87 ? 1.041 1.266 -20.408 1.00 55.50 87 ILE A N 1
ATOM 680 C CA . ILE A 1 87 ? 0.151 1.732 -19.341 1.00 55.50 87 ILE A CA 1
ATOM 681 C C . ILE A 1 87 ? -0.420 3.066 -19.791 1.00 55.50 87 ILE A C 1
ATOM 683 O O . ILE A 1 87 ? 0.237 4.105 -19.698 1.00 55.50 87 ILE A O 1
ATOM 687 N N . LYS A 1 88 ? -1.645 3.032 -20.301 1.00 60.31 88 LYS A N 1
ATOM 688 C CA . LYS A 1 88 ? -2.473 4.217 -20.465 1.00 60.31 88 LYS A CA 1
ATOM 689 C C . LYS A 1 88 ? -3.031 4.597 -19.103 1.00 60.31 88 LYS A C 1
ATOM 691 O O . LYS A 1 88 ? -3.113 3.771 -18.198 1.00 60.31 88 LYS A O 1
ATOM 696 N N . THR A 1 89 ? -3.471 5.840 -18.953 1.00 56.44 89 THR A N 1
ATOM 697 C CA . THR A 1 89 ? -4.213 6.271 -17.758 1.00 56.44 89 THR A CA 1
ATOM 698 C C . THR A 1 89 ? -5.403 5.342 -17.477 1.00 56.44 89 THR A C 1
ATOM 700 O O . THR A 1 89 ? -5.635 4.981 -16.332 1.00 56.44 89 THR A O 1
ATOM 703 N N . GLU A 1 90 ? -6.049 4.844 -18.534 1.00 60.81 90 GLU A N 1
ATOM 704 C CA . GLU A 1 90 ? -7.104 3.822 -18.482 1.00 60.81 90 GLU A CA 1
ATOM 705 C C . GLU A 1 90 ? -6.639 2.512 -17.822 1.00 60.81 90 GLU A C 1
ATOM 707 O O . GLU A 1 90 ? -7.355 1.959 -16.997 1.00 60.81 90 GLU A O 1
ATOM 712 N N . ASP A 1 91 ? -5.417 2.041 -18.095 1.00 62.59 91 ASP A N 1
ATOM 713 C CA . ASP A 1 91 ? -4.868 0.834 -17.462 1.00 62.59 91 ASP A CA 1
ATOM 714 C C . ASP A 1 91 ? -4.541 1.058 -15.976 1.00 62.59 91 ASP A C 1
ATOM 716 O O . ASP A 1 91 ? -4.589 0.121 -15.176 1.00 62.59 91 ASP A O 1
ATOM 720 N N . ILE A 1 92 ? -4.210 2.298 -15.589 1.00 59.84 92 ILE A N 1
ATOM 721 C CA . ILE A 1 92 ? -4.009 2.690 -14.184 1.00 59.84 92 ILE A CA 1
ATOM 722 C C . ILE A 1 92 ? -5.341 2.655 -13.438 1.00 59.84 92 ILE A C 1
ATOM 724 O O . ILE A 1 92 ? -5.393 2.164 -12.307 1.00 59.84 92 ILE A O 1
ATOM 728 N N . ASP A 1 93 ? -6.399 3.160 -14.064 1.00 66.62 93 ASP A N 1
ATOM 729 C CA . ASP A 1 93 ? -7.742 3.180 -13.494 1.00 66.62 93 ASP A CA 1
ATOM 730 C C . ASP A 1 93 ? -8.319 1.761 -13.419 1.00 66.62 93 ASP A C 1
ATOM 732 O O . ASP A 1 93 ? -8.798 1.354 -12.361 1.00 66.62 93 ASP A O 1
ATOM 736 N N . ASP A 1 94 ? -8.155 0.954 -14.470 1.00 73.31 94 ASP A N 1
ATOM 737 C CA . ASP A 1 94 ? -8.534 -0.462 -14.491 1.00 73.31 94 ASP A CA 1
ATOM 738 C C . ASP A 1 94 ? -7.779 -1.270 -13.432 1.00 73.31 94 ASP A C 1
ATOM 740 O O . ASP A 1 94 ? -8.361 -2.102 -12.731 1.00 73.31 94 ASP A O 1
ATOM 744 N N . PHE A 1 95 ? -6.473 -1.039 -13.287 1.00 70.06 95 PHE A N 1
ATOM 745 C CA . PHE A 1 95 ? -5.684 -1.687 -12.247 1.00 70.06 95 PHE A CA 1
ATOM 746 C C . PHE A 1 95 ? -6.143 -1.246 -10.852 1.00 70.06 95 PHE A C 1
ATOM 748 O O . PHE A 1 95 ? -6.290 -2.083 -9.962 1.00 70.06 95 PHE A O 1
ATOM 755 N N . THR A 1 96 ? -6.401 0.049 -10.665 1.00 72.75 96 THR A N 1
ATOM 756 C CA . THR A 1 96 ? -6.898 0.610 -9.402 1.00 72.75 96 THR A CA 1
ATOM 757 C C . THR A 1 96 ? -8.244 0.001 -9.032 1.00 72.75 96 THR A C 1
ATOM 759 O O . THR A 1 96 ? -8.400 -0.471 -7.908 1.00 72.75 96 THR A O 1
ATOM 762 N N . ALA A 1 97 ? -9.169 -0.095 -9.987 1.00 77.38 97 ALA A N 1
ATOM 763 C CA . ALA A 1 97 ? -10.476 -0.714 -9.801 1.00 77.38 97 ALA A CA 1
ATOM 764 C C . ALA A 1 97 ? -10.380 -2.218 -9.499 1.00 77.38 97 ALA A C 1
ATOM 766 O O . ALA A 1 97 ? -11.169 -2.739 -8.718 1.00 77.38 97 ALA A O 1
ATOM 767 N N . ARG A 1 98 ? -9.408 -2.927 -10.091 1.00 77.06 98 ARG A N 1
ATOM 768 C CA . ARG A 1 98 ? -9.160 -4.349 -9.794 1.00 77.06 98 ARG A CA 1
ATOM 769 C C . ARG A 1 98 ? -8.496 -4.568 -8.443 1.00 77.06 98 ARG A C 1
ATOM 771 O O . ARG A 1 98 ? -8.707 -5.618 -7.849 1.00 77.06 98 ARG A O 1
ATOM 778 N N . TYR A 1 99 ? -7.665 -3.633 -7.992 1.00 81.75 99 TYR A N 1
ATOM 779 C CA . TYR A 1 99 ? -6.948 -3.740 -6.728 1.00 81.75 99 TYR A CA 1
ATOM 780 C C . TYR A 1 99 ? -7.829 -3.331 -5.543 1.00 81.75 99 TYR A C 1
ATOM 782 O O . TYR A 1 99 ? -7.896 -4.066 -4.559 1.00 81.75 99 TYR A O 1
ATOM 790 N N . GLN A 1 100 ? -8.540 -2.205 -5.629 1.00 84.19 100 GLN A N 1
ATOM 791 C CA . GLN A 1 100 ? -9.427 -1.746 -4.560 1.00 84.19 100 GLN A CA 1
ATOM 792 C C . GLN A 1 100 ? -10.588 -2.728 -4.338 1.00 84.19 100 GLN A C 1
ATOM 794 O O . GLN A 1 100 ? -11.299 -3.115 -5.258 1.00 84.19 100 GLN A O 1
ATOM 799 N N . GLY A 1 101 ? -10.785 -3.149 -3.092 1.00 83.31 101 GLY A N 1
ATOM 800 C CA . GLY A 1 101 ? -11.768 -4.155 -2.694 1.00 83.31 101 GLY A CA 1
ATOM 801 C C . GLY A 1 101 ? -11.344 -5.601 -2.967 1.00 83.31 101 GLY A C 1
ATOM 802 O O . GLY A 1 101 ? -12.099 -6.519 -2.647 1.00 83.31 101 GLY A O 1
ATOM 803 N N . SER A 1 102 ? -10.155 -5.830 -3.530 1.00 87.06 102 SER A N 1
ATOM 804 C CA . SER A 1 102 ? -9.663 -7.177 -3.823 1.00 87.06 102 SER A CA 1
ATOM 805 C C . SER A 1 102 ? -9.111 -7.897 -2.591 1.00 87.06 102 SER A C 1
ATOM 807 O O . SER A 1 102 ? -8.786 -7.301 -1.558 1.00 87.06 102 SER A O 1
ATOM 809 N N . ALA A 1 103 ? -8.938 -9.215 -2.724 1.00 87.00 103 ALA A N 1
ATOM 810 C CA . ALA A 1 103 ? -8.233 -10.018 -1.728 1.00 87.00 103 ALA A CA 1
ATOM 811 C C . ALA A 1 103 ? -6.762 -9.590 -1.564 1.00 87.00 103 ALA A C 1
ATOM 813 O O . ALA A 1 103 ? -6.216 -9.694 -0.462 1.00 87.00 103 ALA A O 1
ATOM 814 N N . ASP A 1 104 ? -6.139 -9.077 -2.629 1.00 84.75 104 ASP A N 1
ATOM 815 C CA . ASP A 1 104 ? -4.753 -8.608 -2.607 1.00 84.75 104 ASP A CA 1
ATOM 816 C C . ASP A 1 104 ? -4.605 -7.335 -1.781 1.00 84.75 104 ASP A C 1
ATOM 818 O O . ASP A 1 104 ? -3.691 -7.243 -0.963 1.00 84.75 104 ASP A O 1
ATOM 822 N N . GLU A 1 105 ? -5.526 -6.381 -1.933 1.00 90.50 105 GLU A N 1
ATOM 823 C CA . GLU A 1 105 ? -5.531 -5.171 -1.113 1.00 90.50 105 GLU A CA 1
ATOM 824 C C . GLU A 1 105 ? -5.748 -5.506 0.357 1.00 90.50 105 GLU A C 1
ATOM 826 O O . GLU A 1 105 ? -5.020 -5.007 1.212 1.00 90.50 105 GLU A O 1
ATOM 831 N N . ARG A 1 106 ? -6.710 -6.382 0.671 1.00 92.81 106 ARG A N 1
ATOM 832 C CA . ARG A 1 106 ? -6.921 -6.828 2.052 1.00 92.81 106 ARG A CA 1
ATOM 833 C C . ARG A 1 106 ? -5.645 -7.446 2.619 1.00 92.81 106 ARG A C 1
ATOM 835 O O . ARG A 1 106 ? -5.250 -7.122 3.736 1.00 92.81 106 ARG A O 1
ATOM 842 N N . SER A 1 107 ? -5.001 -8.326 1.858 1.00 90.19 107 SER A N 1
ATOM 843 C CA . SER A 1 107 ? -3.786 -9.018 2.294 1.00 90.19 107 SER A CA 1
ATOM 844 C C . SER A 1 107 ? -2.632 -8.040 2.533 1.00 90.19 107 SER A C 1
ATOM 846 O O . SER A 1 107 ? -1.976 -8.105 3.576 1.00 90.19 107 SER A O 1
ATOM 848 N N . ASP A 1 108 ? -2.424 -7.086 1.622 1.00 88.50 108 ASP A N 1
ATOM 849 C CA . ASP A 1 108 ? -1.418 -6.031 1.765 1.00 88.50 108 ASP A CA 1
ATOM 850 C C . ASP A 1 108 ? -1.729 -5.104 2.948 1.00 88.50 108 ASP A C 1
ATOM 852 O O . ASP A 1 108 ? -0.837 -4.777 3.731 1.00 88.50 108 ASP A O 1
ATOM 856 N N . LEU A 1 109 ? -2.995 -4.718 3.126 1.00 93.75 109 LEU A N 1
ATOM 857 C CA . LEU A 1 109 ? -3.445 -3.873 4.229 1.00 93.75 109 LEU A CA 1
ATOM 858 C C . LEU A 1 109 ? -3.138 -4.527 5.576 1.00 93.75 109 LEU A C 1
ATOM 860 O O . LEU A 1 109 ? -2.538 -3.884 6.436 1.00 93.75 109 LEU A O 1
ATOM 864 N N . LEU A 1 110 ? -3.487 -5.804 5.760 1.00 93.75 110 LEU A N 1
ATOM 865 C CA . LEU A 1 110 ? -3.189 -6.528 7.000 1.00 93.75 110 LEU A CA 1
ATOM 866 C C . LEU A 1 110 ? -1.678 -6.702 7.209 1.00 93.75 110 LEU A C 1
ATOM 868 O O . LEU A 1 110 ? -1.187 -6.541 8.333 1.00 93.75 110 LEU A O 1
ATOM 872 N N . ARG A 1 111 ? -0.925 -6.985 6.137 1.00 90.50 111 ARG A N 1
ATOM 873 C CA . ARG A 1 111 ? 0.542 -7.073 6.169 1.00 90.50 111 ARG A CA 1
ATOM 874 C C . ARG A 1 111 ? 1.157 -5.764 6.663 1.00 90.50 111 ARG A C 1
ATOM 876 O O . ARG A 1 111 ? 1.889 -5.773 7.655 1.00 90.50 111 ARG A O 1
ATOM 883 N N . TYR A 1 112 ? 0.855 -4.645 6.007 1.00 91.62 112 TYR A N 1
ATOM 884 C CA . TYR A 1 112 ? 1.432 -3.341 6.339 1.00 91.62 112 TYR A CA 1
ATOM 885 C C . TYR A 1 112 ? 0.932 -2.817 7.682 1.00 91.62 112 TYR A C 1
ATOM 887 O O . TYR A 1 112 ? 1.713 -2.254 8.450 1.00 91.62 112 TYR A O 1
ATOM 895 N N . TYR A 1 113 ? -0.332 -3.066 8.024 1.00 94.81 113 TYR A N 1
ATOM 896 C CA . TYR A 1 113 ? -0.876 -2.746 9.338 1.00 94.81 113 TYR A CA 1
ATOM 897 C C . TYR A 1 113 ? -0.060 -3.390 10.464 1.00 94.81 113 TYR A C 1
ATOM 899 O O . TYR A 1 113 ? 0.340 -2.708 11.413 1.00 94.81 113 TYR A O 1
ATOM 907 N N . ASN A 1 114 ? 0.232 -4.688 10.346 1.00 92.31 114 ASN A N 1
ATOM 908 C CA . ASN A 1 114 ? 1.043 -5.406 11.324 1.00 92.31 114 ASN A CA 1
ATOM 909 C C . ASN A 1 114 ? 2.500 -4.936 11.315 1.00 92.31 114 ASN A C 1
ATOM 911 O O . ASN A 1 114 ? 3.057 -4.652 12.379 1.00 92.31 114 ASN A O 1
ATOM 915 N N . GLN A 1 115 ? 3.096 -4.791 10.129 1.00 90.00 115 GLN A N 1
ATOM 916 C CA . GLN A 1 115 ? 4.479 -4.340 9.962 1.00 90.00 115 GLN A CA 1
ATOM 917 C C . GLN A 1 115 ? 4.715 -2.963 10.602 1.00 90.00 115 GLN A C 1
ATOM 919 O O . GLN A 1 115 ? 5.703 -2.766 11.310 1.00 90.00 115 GLN A O 1
ATOM 924 N N . PHE A 1 116 ? 3.787 -2.023 10.414 1.00 93.25 116 PHE A N 1
ATOM 925 C CA . PHE A 1 116 ? 3.888 -0.655 10.929 1.00 93.25 116 PHE A CA 1
ATOM 926 C C . PHE A 1 116 ? 3.127 -0.433 12.239 1.00 93.25 116 PHE A C 1
ATOM 928 O O . PHE A 1 116 ? 2.959 0.707 12.681 1.00 93.25 116 PHE A O 1
ATOM 935 N N . ARG A 1 117 ? 2.694 -1.516 12.897 1.00 93.88 117 ARG A N 1
ATOM 936 C CA . ARG A 1 117 ? 2.036 -1.505 14.214 1.00 93.88 117 ARG A CA 1
ATOM 937 C C . ARG A 1 117 ? 0.868 -0.512 14.285 1.00 93.88 117 ARG A C 1
ATOM 939 O O . ARG A 1 117 ? 0.735 0.247 15.250 1.00 93.88 117 ARG A O 1
ATOM 946 N N . GLY A 1 118 ? 0.050 -0.490 13.235 1.00 92.56 118 GLY A N 1
ATOM 947 C CA . GLY A 1 118 ? -1.142 0.348 13.123 1.00 92.56 118 GLY A CA 1
ATOM 948 C C . GLY A 1 118 ? -0.887 1.845 12.915 1.00 92.56 118 GLY A C 1
ATOM 949 O O . GLY A 1 118 ? -1.794 2.645 13.143 1.00 92.56 118 GLY A O 1
ATOM 950 N N . ARG A 1 119 ? 0.325 2.259 12.515 1.00 92.62 119 ARG A N 1
ATOM 951 C CA . ARG A 1 119 ? 0.602 3.643 12.090 1.00 92.62 119 ARG A CA 1
ATOM 952 C C . ARG A 1 119 ? 0.079 3.871 10.675 1.00 92.62 119 ARG A C 1
ATOM 954 O O . ARG A 1 119 ? 0.810 3.685 9.708 1.00 92.62 119 ARG A O 1
ATOM 961 N N . MET A 1 120 ? -1.186 4.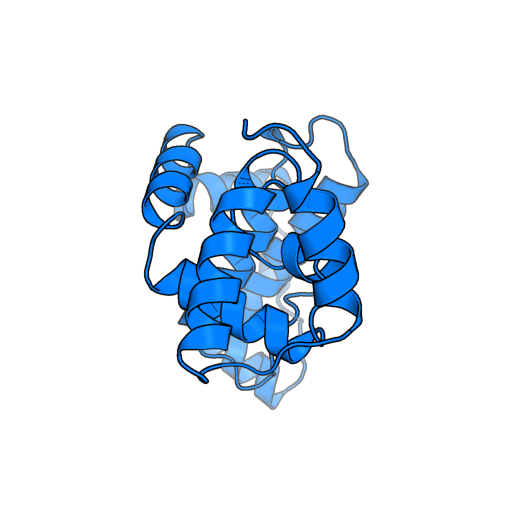268 10.574 1.00 92.62 120 MET A N 1
ATOM 962 C CA . MET A 1 120 ? -1.892 4.332 9.293 1.00 92.62 120 MET A CA 1
ATOM 963 C C . MET A 1 120 ? -1.274 5.299 8.283 1.00 92.62 120 MET A C 1
ATOM 965 O O . MET A 1 120 ? -1.286 4.978 7.108 1.00 92.62 120 MET A O 1
ATOM 969 N N . GLU A 1 121 ? -0.660 6.405 8.715 1.00 88.62 121 GLU A N 1
ATOM 970 C CA . GLU A 1 121 ? 0.079 7.312 7.814 1.00 88.62 121 GLU A CA 1
ATOM 971 C C . GLU A 1 121 ? 1.137 6.557 6.997 1.00 88.62 121 GLU A C 1
ATOM 973 O O . GLU A 1 121 ? 1.142 6.618 5.775 1.00 88.62 121 GLU A O 1
ATOM 978 N N . VAL A 1 122 ? 1.941 5.726 7.667 1.00 85.25 122 VAL A N 1
ATOM 979 C CA . VAL A 1 122 ? 2.960 4.901 7.005 1.00 85.25 122 VAL A CA 1
ATOM 980 C C . VAL A 1 122 ? 2.317 3.775 6.195 1.00 85.25 122 VAL A C 1
ATOM 982 O O . VAL A 1 122 ? 2.859 3.369 5.175 1.00 85.25 122 VAL A O 1
ATOM 985 N N . VAL A 1 123 ? 1.161 3.255 6.617 1.00 88.38 123 VAL A N 1
ATOM 986 C CA . VAL A 1 123 ? 0.433 2.234 5.846 1.00 88.38 123 VAL A CA 1
ATOM 987 C C . VAL A 1 123 ? -0.039 2.801 4.507 1.00 88.38 123 VAL A C 1
ATOM 989 O O . VAL A 1 123 ? 0.170 2.141 3.497 1.00 88.38 123 VAL A O 1
ATOM 992 N N . PHE A 1 124 ? -0.603 4.012 4.474 1.00 85.81 124 PHE A N 1
ATOM 993 C CA . PHE A 1 124 ? -1.035 4.669 3.233 1.00 85.81 124 PHE A CA 1
ATOM 994 C C . PHE A 1 124 ? 0.123 4.907 2.259 1.00 85.81 124 PHE A C 1
ATOM 996 O O . PHE A 1 124 ? -0.041 4.716 1.059 1.00 85.81 124 PHE A O 1
ATOM 1003 N N . ASP A 1 125 ? 1.321 5.209 2.763 1.00 77.50 125 ASP A N 1
ATOM 1004 C CA . ASP A 1 125 ? 2.509 5.356 1.910 1.00 77.50 125 ASP A CA 1
ATOM 1005 C C . ASP A 1 125 ? 2.909 4.046 1.193 1.00 77.50 125 ASP A C 1
ATOM 1007 O O . ASP A 1 125 ? 3.614 4.072 0.179 1.00 77.50 125 ASP A O 1
ATOM 1011 N N . HIS A 1 126 ? 2.487 2.889 1.721 1.00 79.31 126 HIS A N 1
ATOM 1012 C CA . HIS A 1 126 ? 2.845 1.559 1.212 1.00 79.31 126 HIS A CA 1
ATOM 1013 C C . HIS A 1 126 ? 1.680 0.826 0.536 1.00 79.31 126 HIS A C 1
ATOM 1015 O O . HIS A 1 126 ? 1.916 -0.035 -0.313 1.00 79.31 126 HIS A O 1
ATOM 1021 N N . LEU A 1 127 ? 0.436 1.143 0.895 1.00 81.44 127 LEU A N 1
ATOM 1022 C CA . LEU A 1 127 ? -0.753 0.516 0.336 1.00 81.44 127 LEU A CA 1
ATOM 1023 C C . LEU A 1 127 ? -1.055 1.102 -1.046 1.00 81.44 127 LEU A C 1
ATOM 1025 O O . LEU A 1 127 ? -1.184 2.318 -1.207 1.00 81.44 127 LEU A O 1
ATOM 1029 N N . MET A 1 128 ? -1.165 0.236 -2.058 1.00 78.19 128 MET A N 1
ATOM 1030 C CA . MET A 1 128 ? -1.371 0.705 -3.432 1.00 78.19 128 MET A CA 1
ATOM 1031 C C . MET A 1 128 ? -2.718 1.383 -3.586 1.00 78.19 128 MET A C 1
ATOM 1033 O O . MET A 1 128 ? -3.682 0.983 -2.941 1.00 78.19 128 MET A O 1
ATOM 1037 N N . CYS A 1 129 ? -2.782 2.341 -4.514 1.00 79.44 129 CYS A N 1
ATOM 1038 C CA . CYS A 1 129 ? -4.040 2.940 -4.945 1.00 79.44 129 CYS A CA 1
ATOM 1039 C C . CYS A 1 129 ? -4.922 3.376 -3.763 1.00 79.44 129 CYS A C 1
ATOM 1041 O O . CYS A 1 129 ? -6.133 3.179 -3.794 1.00 79.44 129 CYS A O 1
ATOM 1043 N N . SER A 1 130 ? -4.298 3.906 -2.707 1.00 82.94 130 SER A N 1
ATOM 1044 C CA . SER A 1 130 ? -4.982 4.319 -1.491 1.00 82.94 130 SER A CA 1
ATOM 1045 C C . SER A 1 130 ? -4.899 5.830 -1.326 1.00 82.94 130 SER A C 1
ATOM 1047 O O . SER A 1 130 ? -3.836 6.433 -1.482 1.00 82.94 130 SER A O 1
ATOM 1049 N N . ASP A 1 131 ? -6.038 6.440 -1.027 1.00 83.25 131 ASP A N 1
ATOM 1050 C CA . ASP A 1 131 ? -6.163 7.859 -0.737 1.00 83.25 131 ASP A CA 1
ATOM 1051 C C . ASP A 1 131 ? -6.570 8.039 0.741 1.00 83.25 131 ASP A C 1
ATOM 1053 O O . ASP A 1 131 ? -7.638 7.579 1.158 1.00 83.25 131 ASP A O 1
ATOM 1057 N N . PRO A 1 132 ? -5.752 8.707 1.575 1.00 84.19 132 PRO A N 1
ATOM 1058 C CA . PRO A 1 132 ? -6.056 8.909 2.992 1.00 84.19 132 PRO A CA 1
ATOM 1059 C C . PRO A 1 132 ? -7.360 9.667 3.270 1.00 84.19 132 PRO A C 1
ATOM 1061 O O . PRO A 1 132 ? -7.887 9.584 4.382 1.00 84.19 132 PRO A O 1
ATOM 1064 N N . VAL A 1 133 ? -7.882 10.431 2.314 1.00 82.19 133 VAL A N 1
ATOM 1065 C CA . VAL A 1 133 ? -9.143 11.166 2.439 1.00 82.19 133 VAL A CA 1
ATOM 1066 C C . VAL A 1 133 ? -10.313 10.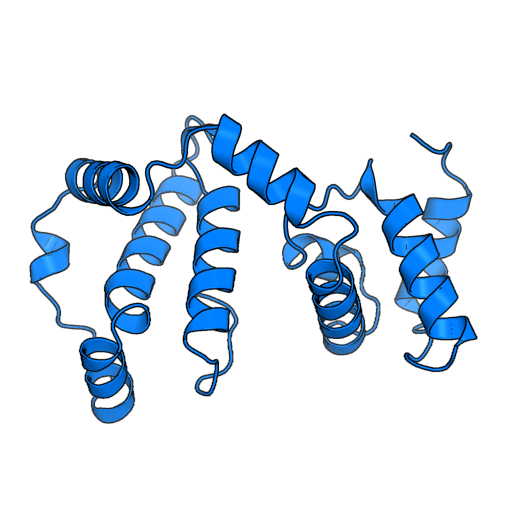283 2.013 1.00 82.19 133 VAL A C 1
ATOM 1068 O O . VAL A 1 133 ? -11.285 10.181 2.762 1.00 82.19 133 VAL A O 1
ATOM 1071 N N . LEU A 1 134 ? -10.211 9.616 0.863 1.00 86.19 134 LEU A N 1
ATOM 1072 C CA . LEU A 1 134 ? -11.319 8.851 0.279 1.00 86.19 134 LEU A CA 1
ATOM 1073 C C . LEU A 1 134 ? -11.451 7.439 0.873 1.00 86.19 134 LEU A C 1
ATOM 1075 O O . LEU A 1 134 ? -12.553 6.993 1.193 1.00 86.19 134 LEU A O 1
ATOM 1079 N N . ASP A 1 135 ? -10.335 6.740 1.086 1.00 89.81 135 ASP A N 1
ATOM 1080 C CA . ASP A 1 135 ? -10.330 5.315 1.442 1.00 89.81 135 ASP A CA 1
ATOM 1081 C C . ASP A 1 135 ? -10.336 5.046 2.950 1.00 89.81 135 ASP A C 1
ATOM 1083 O O . ASP A 1 135 ? -10.589 3.919 3.383 1.00 89.81 135 ASP A O 1
ATOM 1087 N N . SER A 1 136 ? -10.095 6.068 3.778 1.00 92.19 136 SER A N 1
ATOM 1088 C CA . SER A 1 136 ? -9.968 5.924 5.237 1.00 92.19 136 SER A CA 1
ATOM 1089 C C . SER A 1 136 ? -11.120 5.152 5.880 1.00 92.19 136 SER A C 1
ATOM 1091 O O . SER A 1 136 ? -10.888 4.297 6.734 1.00 92.19 136 SER A O 1
ATOM 1093 N N . HIS A 1 137 ? -12.364 5.412 5.473 1.00 93.25 137 HIS A N 1
ATOM 1094 C CA . HIS A 1 137 ? -13.523 4.715 6.031 1.00 93.25 137 HIS A CA 1
ATOM 1095 C C . HIS A 1 137 ? -13.583 3.243 5.611 1.00 93.25 137 HIS A C 1
ATOM 1097 O O . HIS A 1 137 ? -13.802 2.381 6.460 1.00 93.25 137 HIS A O 1
ATOM 1103 N N . ARG A 1 138 ? -13.349 2.952 4.328 1.00 94.44 138 ARG A N 1
ATOM 1104 C CA . ARG A 1 138 ? -13.378 1.591 3.776 1.00 94.44 138 ARG A CA 1
ATOM 1105 C C . ARG A 1 138 ? -12.277 0.724 4.383 1.00 94.44 138 ARG A C 1
ATOM 1107 O O . ARG A 1 138 ? -12.552 -0.375 4.855 1.00 94.44 138 ARG A O 1
ATOM 1114 N N . LEU A 1 139 ? -11.049 1.241 4.439 1.00 94.19 139 LEU A N 1
ATOM 1115 C CA . LEU A 1 139 ? -9.910 0.535 5.031 1.00 94.19 139 LEU A CA 1
ATOM 1116 C C . LEU A 1 139 ? -10.087 0.338 6.539 1.00 94.19 139 LEU A C 1
ATOM 1118 O O . LEU A 1 139 ? -9.735 -0.718 7.060 1.00 94.19 139 LEU A O 1
ATOM 1122 N N . ARG A 1 140 ? -10.677 1.316 7.242 1.00 95.31 140 ARG A N 1
ATOM 1123 C CA . ARG A 1 140 ? -11.060 1.146 8.649 1.00 95.31 140 ARG A CA 1
ATOM 1124 C C . ARG A 1 140 ? -12.051 -0.002 8.805 1.00 95.31 140 ARG A C 1
ATOM 1126 O O . ARG A 1 140 ? -11.836 -0.845 9.660 1.00 95.31 140 ARG A O 1
ATOM 1133 N N . ASP A 1 141 ? -13.105 -0.053 7.995 1.00 95.25 141 ASP A N 1
ATOM 1134 C CA . ASP A 1 141 ? -14.130 -1.096 8.103 1.00 95.25 141 ASP A CA 1
ATOM 1135 C C . ASP A 1 141 ? -13.529 -2.505 7.847 1.00 95.25 141 ASP A C 1
ATOM 1137 O O . ASP A 1 141 ? -13.851 -3.446 8.572 1.00 95.25 141 ASP A O 1
ATOM 1141 N N . ILE A 1 142 ? -12.563 -2.640 6.924 1.00 95.06 142 ILE A N 1
ATOM 1142 C CA . ILE A 1 142 ? -11.799 -3.891 6.716 1.00 95.06 142 ILE A CA 1
ATOM 1143 C C . ILE A 1 142 ? -10.955 -4.254 7.950 1.00 95.06 142 ILE A C 1
ATOM 1145 O O . ILE A 1 142 ? -10.958 -5.406 8.388 1.00 95.06 142 ILE A O 1
ATOM 1149 N N . LEU A 1 143 ? -10.218 -3.288 8.508 1.00 95.88 143 LEU A N 1
ATOM 1150 C CA . LEU A 1 143 ? -9.354 -3.506 9.672 1.00 95.88 143 LEU A CA 1
ATOM 1151 C C . LEU A 1 143 ? -10.156 -3.836 10.933 1.00 95.88 143 LEU A C 1
ATOM 1153 O O . LEU A 1 143 ? -9.763 -4.728 11.677 1.00 95.88 143 LEU A O 1
ATOM 1157 N N . GLU A 1 144 ? -11.278 -3.154 11.172 1.00 96.50 144 GLU A N 1
ATOM 1158 C CA . GLU A 1 144 ? -12.190 -3.467 12.276 1.00 96.50 144 GLU A CA 1
ATOM 1159 C C . GLU A 1 144 ? -12.731 -4.893 12.142 1.00 96.50 144 GLU A C 1
ATOM 1161 O O . GLU A 1 144 ? -12.615 -5.660 13.094 1.00 96.50 144 GLU A O 1
ATOM 1166 N N . GLY A 1 145 ? -13.194 -5.290 10.950 1.00 95.62 145 GLY A N 1
ATOM 1167 C CA . GLY A 1 145 ? -13.648 -6.660 10.703 1.00 95.62 145 GLY A CA 1
ATOM 1168 C C . GLY A 1 145 ? -12.558 -7.709 10.957 1.00 95.62 145 GLY A C 1
ATOM 1169 O O . GLY A 1 145 ? -12.819 -8.736 11.577 1.00 95.62 145 GLY A O 1
ATOM 1170 N N . ALA A 1 146 ? -11.313 -7.440 10.553 1.00 95.44 146 ALA A 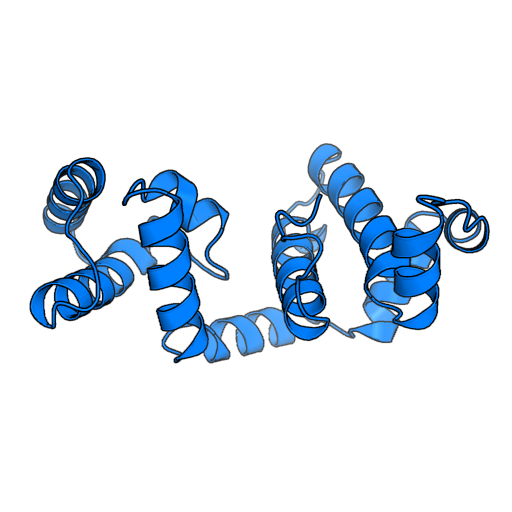N 1
ATOM 1171 C CA . ALA A 1 146 ? -10.187 -8.341 10.811 1.00 95.44 146 ALA A CA 1
ATOM 1172 C C . ALA A 1 146 ? -9.773 -8.386 12.299 1.00 95.44 146 ALA A C 1
ATOM 1174 O O . ALA A 1 146 ? -9.332 -9.428 12.786 1.00 95.44 146 ALA A O 1
ATOM 1175 N N . ILE A 1 147 ? -9.925 -7.281 13.038 1.00 96.00 147 ILE A N 1
ATOM 1176 C CA . ILE A 1 147 ? -9.709 -7.237 14.494 1.00 96.00 147 ILE A CA 1
ATOM 1177 C C . ILE A 1 147 ? -10.805 -8.023 15.222 1.00 96.00 147 ILE A C 1
ATOM 1179 O O . ILE A 1 147 ? -10.500 -8.781 16.140 1.00 96.00 147 ILE A O 1
ATOM 1183 N N . GLU A 1 148 ? -12.068 -7.860 14.825 1.00 96.06 148 GLU A N 1
ATOM 1184 C CA . GLU A 1 148 ? -13.213 -8.584 15.391 1.00 96.06 148 GLU A CA 1
ATOM 1185 C C . GLU A 1 148 ? -13.126 -10.090 15.122 1.00 96.06 148 GLU A C 1
ATOM 1187 O O . GLU A 1 148 ? -13.410 -10.892 16.011 1.00 96.06 148 GLU A O 1
ATOM 1192 N N . ALA A 1 149 ? -12.650 -10.476 13.936 1.00 95.62 149 ALA A N 1
ATOM 1193 C CA . ALA A 1 149 ? -12.356 -11.863 13.583 1.00 95.62 149 ALA A CA 1
ATOM 1194 C C . ALA A 1 149 ? -11.120 -12.438 14.307 1.00 95.62 149 ALA A C 1
ATOM 1196 O O . ALA A 1 149 ? -10.871 -13.640 14.237 1.00 95.62 149 ALA A O 1
ATOM 1197 N N . GLY A 1 150 ? -10.334 -11.604 14.999 1.00 94.06 150 GLY A N 1
ATOM 1198 C CA . GLY A 1 150 ? -9.117 -12.018 15.700 1.00 94.06 150 GLY A CA 1
ATOM 1199 C C . GLY A 1 150 ? -7.920 -12.315 14.789 1.00 94.06 150 GLY A C 1
ATOM 1200 O O . GLY A 1 150 ? -6.937 -12.888 15.253 1.00 94.06 150 GLY A O 1
ATOM 1201 N N . GLU A 1 151 ? -7.969 -11.922 13.512 1.00 93.81 151 GLU A N 1
ATOM 1202 C CA . GLU A 1 151 ? -6.872 -12.123 12.552 1.00 93.81 151 GLU A CA 1
ATOM 1203 C C . GLU A 1 151 ? -5.678 -11.204 12.835 1.00 93.81 151 GLU A C 1
ATOM 1205 O O . GLU A 1 151 ? -4.526 -11.567 12.593 1.00 93.81 151 GLU A O 1
ATOM 1210 N N . ILE A 1 152 ? -5.947 -10.000 13.347 1.00 94.81 152 ILE A N 1
ATOM 1211 C CA . ILE A 1 152 ? -4.931 -8.996 13.671 1.00 94.81 152 ILE A CA 1
ATOM 1212 C C . ILE A 1 152 ? -5.180 -8.371 15.045 1.00 94.81 152 ILE A C 1
ATOM 1214 O O . ILE A 1 152 ? -6.309 -8.263 15.520 1.00 94.81 152 ILE A O 1
ATOM 1218 N N . GLN A 1 153 ? -4.106 -7.916 15.693 1.00 94.69 153 GLN A N 1
ATOM 1219 C CA . GLN A 1 153 ? -4.199 -7.244 16.990 1.00 94.69 153 GLN A CA 1
ATOM 1220 C C . GLN A 1 153 ? -4.499 -5.752 16.832 1.00 94.69 153 GLN A C 1
ATOM 1222 O O . GLN A 1 153 ? -3.951 -5.086 15.959 1.00 94.69 153 GLN A O 1
ATOM 1227 N N . ARG A 1 154 ? -5.284 -5.177 17.745 1.00 96.69 154 ARG A N 1
ATOM 1228 C CA . ARG A 1 154 ? -5.508 -3.727 17.766 1.00 96.69 154 ARG A CA 1
ATOM 1229 C C . ARG A 1 154 ? -4.304 -2.993 18.364 1.00 96.69 154 ARG A C 1
ATOM 1231 O O . ARG A 1 154 ? -3.977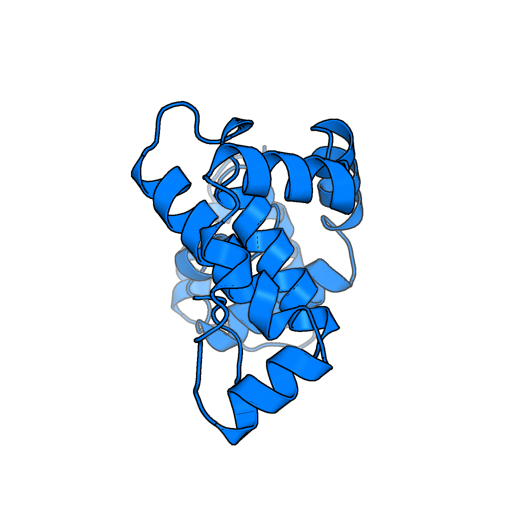 -3.177 19.536 1.00 96.69 154 ARG A O 1
ATOM 1238 N N . PHE A 1 155 ? -3.693 -2.084 17.605 1.00 96.44 155 PHE A N 1
ATOM 1239 C CA . PHE A 1 155 ? -2.611 -1.228 18.110 1.00 96.44 155 PHE A CA 1
ATOM 1240 C C . PHE A 1 155 ? -3.099 0.143 18.608 1.00 96.44 155 PHE A C 1
ATOM 1242 O O . PHE A 1 155 ? -4.055 0.715 18.087 1.00 96.44 155 PHE A O 1
ATOM 1249 N N . LYS A 1 156 ? -2.390 0.728 19.587 1.00 95.81 156 LYS A N 1
ATOM 1250 C CA . LYS A 1 156 ? -2.713 2.062 20.138 1.00 95.81 156 LYS A CA 1
ATOM 1251 C C . LYS A 1 156 ? -2.757 3.188 19.084 1.00 95.81 156 LYS A C 1
ATOM 1253 O O . LYS A 1 156 ? -3.729 3.943 19.122 1.00 95.81 156 LYS A O 1
ATOM 1258 N N . PRO A 1 157 ? -1.779 3.324 18.158 1.00 95.00 157 PRO A N 1
ATOM 1259 C CA . PRO A 1 157 ? -1.821 4.371 17.130 1.00 95.00 157 PRO A CA 1
ATOM 1260 C C . PRO A 1 157 ? -3.056 4.254 16.233 1.00 95.00 157 PRO A C 1
ATOM 1262 O O . PRO A 1 157 ? -3.716 5.252 15.952 1.00 95.00 157 PRO A O 1
ATOM 1265 N N . TYR A 1 158 ? -3.425 3.021 15.879 1.00 96.62 158 TYR A N 1
ATOM 1266 C CA . TYR A 1 158 ? -4.617 2.751 15.089 1.00 96.62 158 TYR A CA 1
ATOM 1267 C C . TYR A 1 158 ? -5.894 3.194 15.805 1.00 96.62 158 TYR A C 1
ATOM 1269 O O . TYR A 1 158 ? -6.740 3.826 15.189 1.00 96.62 158 TYR A O 1
ATOM 1277 N N . THR A 1 159 ? -6.031 2.946 17.110 1.00 95.06 159 THR A N 1
ATOM 1278 C CA . THR A 1 159 ? -7.221 3.374 17.865 1.00 95.06 159 THR A CA 1
ATOM 1279 C C . THR A 1 159 ? -7.442 4.888 17.805 1.00 95.06 159 THR A C 1
ATOM 1281 O O . THR A 1 159 ? -8.584 5.339 17.722 1.00 95.06 159 THR A O 1
ATOM 1284 N N . ALA A 1 160 ? -6.371 5.686 17.847 1.00 94.50 160 ALA A N 1
ATOM 1285 C CA . ALA A 1 160 ? -6.473 7.139 17.708 1.00 94.50 160 ALA A CA 1
ATOM 1286 C C . ALA A 1 160 ? -6.896 7.538 16.286 1.00 94.50 160 ALA A C 1
ATOM 1288 O O . ALA A 1 160 ? -7.814 8.342 16.115 1.00 94.50 160 ALA A O 1
ATOM 1289 N N . TRP A 1 161 ? -6.279 6.921 15.275 1.00 95.50 161 TRP A N 1
ATOM 1290 C CA . TRP A 1 161 ? -6.626 7.141 13.873 1.00 95.50 161 TRP A CA 1
ATOM 1291 C C . TRP A 1 161 ? -8.081 6.751 13.566 1.00 95.50 161 TRP A C 1
ATOM 1293 O O . TRP A 1 161 ? -8.828 7.561 13.026 1.00 95.50 161 TRP A O 1
ATOM 1303 N N . ALA A 1 162 ? -8.529 5.570 13.998 1.00 94.81 162 ALA A N 1
ATOM 1304 C CA . ALA A 1 162 ? -9.875 5.058 13.748 1.00 94.81 162 ALA A CA 1
ATOM 1305 C C . ALA A 1 162 ? -10.959 5.971 14.341 1.00 94.81 162 ALA A C 1
ATOM 1307 O O . ALA A 1 162 ? -11.982 6.214 13.699 1.00 94.81 162 ALA A O 1
ATOM 1308 N N . LYS A 1 163 ? -10.711 6.542 15.530 1.00 94.50 163 LYS A N 1
ATOM 1309 C CA . LYS A 1 163 ? -11.580 7.567 16.130 1.00 94.50 163 LYS A CA 1
ATOM 1310 C C . LYS A 1 163 ? -11.629 8.842 15.288 1.00 94.50 163 LYS A C 1
ATOM 1312 O O . LYS A 1 163 ? -12.713 9.368 15.064 1.00 94.50 163 LYS A O 1
ATOM 1317 N N . SER A 1 164 ? -10.478 9.313 14.803 1.00 93.62 164 SER A N 1
ATOM 1318 C CA . SER A 1 164 ? -10.408 10.499 13.938 1.00 93.62 164 SER A CA 1
ATOM 1319 C C . SER A 1 164 ? -11.122 10.292 12.601 1.00 93.62 164 SER A C 1
ATOM 1321 O O . SER A 1 164 ? -11.755 11.217 12.102 1.00 93.62 164 SER A O 1
ATOM 1323 N N . VAL A 1 165 ? -11.054 9.091 12.024 1.00 93.06 165 VAL A N 1
ATOM 1324 C CA . VAL A 1 165 ? -11.808 8.745 10.811 1.00 93.06 165 VAL A CA 1
ATOM 1325 C C . VAL A 1 165 ? -13.302 8.680 11.113 1.00 93.06 165 VAL A C 1
ATOM 1327 O O . VAL A 1 165 ? -14.098 9.241 10.374 1.00 93.06 165 VAL A O 1
ATOM 1330 N N . ALA A 1 166 ? -13.706 8.064 12.227 1.00 91.69 166 ALA A N 1
ATOM 1331 C CA . ALA A 1 166 ? -15.115 7.967 12.610 1.00 91.69 166 ALA A CA 1
ATOM 1332 C C . ALA A 1 166 ? -15.800 9.325 12.843 1.00 91.69 166 ALA A C 1
ATOM 1334 O O . ALA A 1 166 ? -17.009 9.416 12.661 1.00 91.69 166 ALA A O 1
ATOM 1335 N N . SER A 1 167 ? -15.052 10.364 13.231 1.00 91.69 167 SER A N 1
ATOM 1336 C CA . SER A 1 167 ? -15.598 11.714 13.415 1.00 91.69 167 SER A CA 1
ATOM 1337 C C . SER A 1 167 ? -15.754 12.517 12.119 1.00 91.69 167 SER A C 1
ATOM 1339 O O . SER A 1 167 ? -16.363 13.583 12.147 1.00 91.69 167 SER A O 1
ATOM 1341 N N . ARG A 1 168 ? -15.173 12.061 11.002 1.00 90.12 168 ARG A N 1
ATOM 1342 C CA . ARG A 1 168 ? -15.278 12.736 9.700 1.00 90.12 168 ARG A CA 1
ATOM 1343 C C . ARG A 1 168 ? -16.531 12.251 8.958 1.00 90.12 168 ARG A C 1
ATOM 1345 O O . ARG A 1 168 ? -16.935 11.101 9.147 1.00 90.12 168 ARG A O 1
ATOM 1352 N N . PRO A 1 169 ? -17.161 13.102 8.128 1.00 87.06 169 PRO A N 1
ATOM 1353 C CA . PRO A 1 169 ? -18.231 12.654 7.244 1.00 87.06 169 PRO A CA 1
ATOM 1354 C C . PRO A 1 169 ? -17.683 11.623 6.254 1.00 87.06 169 PRO A C 1
ATOM 1356 O O . PRO A 1 169 ? -16.563 11.775 5.765 1.00 87.06 169 PRO A O 1
ATOM 1359 N N . ARG A 1 170 ? -18.476 10.581 5.970 1.00 86.31 170 ARG A N 1
ATOM 1360 C CA . ARG A 1 170 ? -18.121 9.616 4.925 1.00 86.31 170 ARG A CA 1
ATOM 1361 C C . ARG A 1 170 ? -18.131 10.337 3.564 1.00 86.31 170 ARG A C 1
ATOM 1363 O O . ARG A 1 170 ? -19.095 11.067 3.320 1.00 86.31 170 ARG A O 1
ATOM 1370 N N . PRO A 1 171 ? -17.077 10.175 2.748 1.00 78.06 171 PRO A N 1
ATOM 1371 C CA . PRO A 1 171 ? -17.035 10.692 1.386 1.00 78.06 171 PRO A CA 1
ATOM 1372 C C . PRO A 1 171 ? -18.032 9.975 0.469 1.00 78.06 171 PRO A C 1
ATOM 1374 O O . PRO A 1 171 ? -18.459 8.845 0.814 1.00 78.06 171 PRO A O 1
#

Organism: NCBI:txid3068